Protein AF-A0A0F4NKV7-F1 (afdb_monomer)

Radius of gyration: 11.36 Å; Cα contacts (8 Å, |Δi|>4): 92; chains: 1; bounding box: 29×27×24 Å

Structure (mmCIF, N/CA/C/O backbone):
data_AF-A0A0F4NKV7-F1
#
_entry.id   AF-A0A0F4NKV7-F1
#
loop_
_atom_site.group_PDB
_atom_site.id
_atom_site.type_symbol
_atom_site.label_atom_id
_atom_site.label_alt_id
_atom_site.label_comp_id
_atom_site.label_asym_id
_atom_site.label_entity_id
_atom_site.label_seq_id
_atom_site.pdbx_PDB_ins_code
_atom_site.Cartn_x
_atom_site.Cartn_y
_atom_site.Cartn_z
_atom_site.occupancy
_atom_site.B_iso_or_equiv
_atom_site.auth_seq_id
_atom_site.auth_comp_id
_atom_site.auth_asym_id
_atom_site.auth_atom_id
_atom_site.pdbx_PDB_model_num
ATOM 1 N N . MET A 1 1 ? 18.100 14.087 2.875 1.00 49.75 1 MET A N 1
ATOM 2 C CA . MET A 1 1 ? 17.037 13.195 3.379 1.00 49.75 1 MET A CA 1
ATOM 3 C C . ME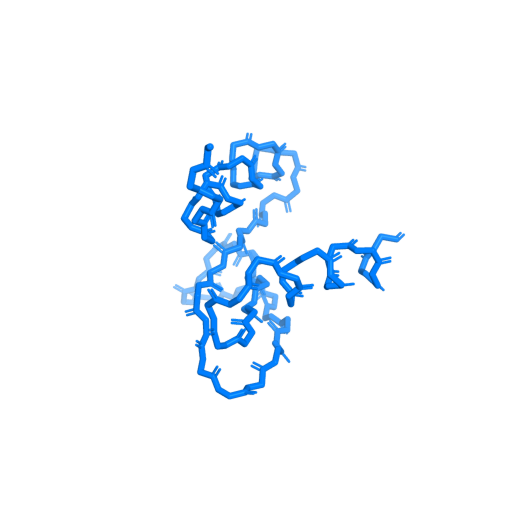T A 1 1 ? 16.787 12.156 2.307 1.00 49.75 1 MET A C 1
ATOM 5 O O . MET A 1 1 ? 16.586 12.538 1.163 1.00 49.75 1 MET A O 1
ATOM 9 N N . ASN A 1 2 ? 16.944 10.876 2.635 1.00 55.12 2 ASN A N 1
ATOM 10 C CA . ASN A 1 2 ? 16.803 9.796 1.665 1.00 55.12 2 ASN A CA 1
ATOM 11 C C . ASN A 1 2 ? 15.324 9.397 1.658 1.00 55.12 2 ASN A C 1
ATOM 13 O O . ASN A 1 2 ? 14.891 8.706 2.569 1.00 55.12 2 ASN A O 1
ATOM 17 N N . HIS A 1 3 ? 14.540 9.902 0.706 1.00 65.75 3 HIS A N 1
ATOM 18 C CA . HIS A 1 3 ? 13.116 9.576 0.611 1.00 65.75 3 HIS A CA 1
ATOM 19 C C . HIS A 1 3 ? 12.969 8.151 0.084 1.00 65.75 3 HIS A C 1
ATOM 21 O O . HIS A 1 3 ? 13.174 7.905 -1.106 1.00 65.75 3 HIS A O 1
ATOM 27 N N . GLN A 1 4 ? 12.672 7.208 0.975 1.00 76.25 4 GLN A N 1
ATOM 28 C CA . GLN A 1 4 ? 12.453 5.816 0.607 1.00 76.25 4 GLN A CA 1
ATOM 29 C C . GLN A 1 4 ? 10.952 5.570 0.472 1.00 76.25 4 GLN A C 1
ATOM 31 O O . GLN A 1 4 ? 10.141 6.099 1.227 1.00 76.25 4 GLN A O 1
ATOM 36 N N . TYR A 1 5 ? 10.553 4.729 -0.479 1.00 78.38 5 TYR A N 1
ATOM 37 C CA . TYR A 1 5 ? 9.145 4.346 -0.639 1.00 78.38 5 TYR A CA 1
ATOM 38 C C . TYR A 1 5 ? 8.567 3.678 0.624 1.00 78.38 5 TYR A C 1
ATOM 40 O O . TYR A 1 5 ? 7.360 3.691 0.841 1.00 78.38 5 TYR A O 1
ATOM 48 N N . GLN A 1 6 ? 9.429 3.108 1.471 1.00 81.88 6 GLN A N 1
ATOM 49 C CA . GLN A 1 6 ? 9.051 2.499 2.746 1.00 81.88 6 GLN A CA 1
ATOM 50 C C . GLN A 1 6 ? 8.431 3.522 3.703 1.00 81.88 6 GLN A C 1
ATOM 52 O O . GLN A 1 6 ? 7.473 3.191 4.400 1.00 81.88 6 GLN A O 1
ATOM 57 N N . ASP A 1 7 ? 8.908 4.770 3.675 1.00 84.94 7 ASP A N 1
ATOM 58 C CA . ASP A 1 7 ? 8.353 5.854 4.487 1.00 84.94 7 ASP A CA 1
ATOM 59 C C . ASP A 1 7 ? 6.908 6.153 4.063 1.00 84.94 7 ASP A C 1
ATOM 61 O O . ASP A 1 7 ? 6.028 6.318 4.906 1.00 84.94 7 ASP A O 1
ATOM 65 N N . LEU A 1 8 ? 6.629 6.142 2.752 1.00 83.81 8 LEU A N 1
ATOM 66 C CA . LEU A 1 8 ? 5.271 6.320 2.226 1.00 83.81 8 LEU A CA 1
ATOM 67 C C . LEU A 1 8 ? 4.343 5.182 2.644 1.00 83.81 8 LEU A C 1
ATOM 69 O O . LEU A 1 8 ? 3.216 5.449 3.051 1.00 83.81 8 LEU A O 1
ATOM 73 N N . ILE A 1 9 ? 4.815 3.932 2.598 1.00 88.94 9 ILE A N 1
ATOM 74 C CA . ILE A 1 9 ? 4.047 2.774 3.077 1.00 88.94 9 ILE A CA 1
ATOM 75 C C . ILE A 1 9 ? 3.684 2.953 4.553 1.00 88.94 9 ILE A C 1
ATOM 77 O O . ILE A 1 9 ? 2.527 2.771 4.930 1.00 88.94 9 ILE A O 1
ATOM 81 N N . GLN A 1 10 ? 4.651 3.331 5.392 1.00 90.19 10 GLN A N 1
ATOM 82 C CA . GLN A 1 10 ? 4.412 3.514 6.822 1.00 90.19 10 GLN A CA 1
ATOM 83 C C . GLN A 1 10 ? 3.426 4.649 7.102 1.00 90.19 10 GLN A C 1
ATOM 85 O O . GLN A 1 10 ? 2.462 4.443 7.839 1.00 90.19 10 GLN A O 1
ATOM 90 N N . ILE A 1 11 ? 3.632 5.821 6.496 1.00 90.12 11 ILE A N 1
ATOM 91 C CA . ILE A 1 11 ? 2.765 6.989 6.688 1.00 90.12 11 ILE A CA 1
ATOM 92 C C . ILE A 1 11 ? 1.346 6.685 6.200 1.00 90.12 11 ILE A C 1
ATOM 94 O O . ILE A 1 11 ? 0.381 6.949 6.921 1.00 90.12 11 ILE A O 1
ATOM 98 N N . PHE A 1 12 ? 1.206 6.088 5.013 1.00 90.44 12 PHE A N 1
ATOM 99 C CA . PHE A 1 12 ? -0.096 5.743 4.452 1.00 90.44 12 PHE A CA 1
ATOM 100 C C . PHE A 1 12 ? -0.828 4.737 5.342 1.00 90.44 12 PHE A C 1
ATOM 102 O O . PHE A 1 12 ? -1.961 4.982 5.753 1.00 90.44 12 PHE A O 1
ATOM 109 N N . ASN A 1 13 ? -0.170 3.636 5.710 1.00 92.56 13 ASN A N 1
ATOM 110 C CA . ASN A 1 13 ? -0.790 2.599 6.531 1.00 92.56 13 ASN A CA 1
ATOM 111 C C . ASN A 1 13 ? -1.158 3.125 7.917 1.00 92.56 13 ASN A C 1
ATOM 113 O O . ASN A 1 13 ? -2.216 2.786 8.432 1.00 92.56 13 ASN A O 1
ATOM 117 N N . HIS A 1 14 ? -0.336 3.989 8.512 1.00 93.38 14 HIS A N 1
ATOM 118 C CA . HIS A 1 14 ? -0.672 4.607 9.790 1.00 93.38 14 HIS A CA 1
ATOM 119 C C . HIS A 1 14 ? -1.896 5.531 9.688 1.00 93.38 14 HIS A C 1
ATOM 121 O O . HIS A 1 14 ? -2.729 5.553 10.590 1.00 93.38 14 HIS A O 1
ATOM 127 N N . THR A 1 15 ? -2.026 6.263 8.581 1.00 92.19 15 THR A N 1
ATOM 128 C CA . THR A 1 15 ? -3.071 7.283 8.404 1.00 92.19 15 THR A CA 1
ATOM 129 C C . THR A 1 15 ? -4.410 6.685 7.967 1.00 92.19 15 THR A C 1
ATOM 131 O O . THR A 1 15 ? -5.459 7.081 8.472 1.00 92.19 15 THR A O 1
ATOM 134 N N . PHE A 1 16 ? -4.399 5.727 7.037 1.00 90.25 16 PHE A N 1
ATOM 135 C CA . PHE A 1 16 ? -5.612 5.270 6.351 1.00 90.25 16 PHE A CA 1
ATOM 136 C C . PHE A 1 16 ? -6.116 3.905 6.813 1.00 90.25 16 PHE A C 1
ATOM 138 O O . PHE A 1 16 ? -7.294 3.605 6.622 1.00 90.25 16 PHE A O 1
ATOM 145 N N . PHE A 1 17 ? -5.286 3.087 7.465 1.00 92.38 17 PHE A N 1
ATOM 146 C CA . PHE A 1 17 ? -5.716 1.747 7.859 1.00 92.38 17 PHE A CA 1
ATOM 147 C C . PHE A 1 17 ? -6.846 1.781 8.895 1.00 92.38 17 PHE A C 1
ATOM 149 O O . PHE A 1 17 ? -7.833 1.071 8.738 1.00 92.38 17 PHE A O 1
ATOM 156 N N . ALA A 1 18 ? -6.750 2.638 9.915 1.00 91.44 18 ALA A N 1
ATOM 157 C CA . ALA A 1 18 ? -7.753 2.694 10.980 1.00 91.44 18 ALA A CA 1
ATOM 158 C C . ALA A 1 18 ? -9.125 3.198 10.493 1.00 91.44 18 ALA A C 1
ATOM 160 O O . ALA A 1 18 ? -10.154 2.696 10.935 1.00 91.44 18 ALA A O 1
ATOM 161 N N . SER A 1 19 ? -9.137 4.177 9.585 1.00 92.81 19 SER A N 1
ATOM 162 C CA . SER A 1 19 ? -10.370 4.837 9.131 1.00 92.81 19 SER A CA 1
ATOM 163 C C . SER A 1 19 ? -10.987 4.187 7.892 1.00 92.81 19 SER A C 1
ATOM 165 O O . SER A 1 19 ? -12.205 4.192 7.749 1.00 92.81 19 SER A O 1
ATOM 167 N N . TYR A 1 20 ? -10.160 3.638 6.997 1.00 90.56 20 TYR A N 1
ATOM 168 C CA . TYR A 1 20 ? -10.592 3.148 5.682 1.00 90.56 20 TYR A CA 1
ATOM 169 C C . TYR A 1 20 ? -10.289 1.668 5.452 1.00 90.56 20 TYR A C 1
ATOM 171 O O . TYR A 1 20 ? -10.654 1.137 4.409 1.00 90.56 20 TYR A O 1
ATOM 179 N N . ASN A 1 21 ? -9.630 0.994 6.402 1.00 94.31 21 ASN A N 1
ATOM 180 C CA . ASN A 1 21 ? -9.214 -0.400 6.266 1.00 94.31 21 ASN A CA 1
ATOM 181 C C . ASN A 1 21 ? -8.395 -0.648 4.982 1.00 94.31 21 ASN A C 1
ATOM 183 O O . ASN A 1 21 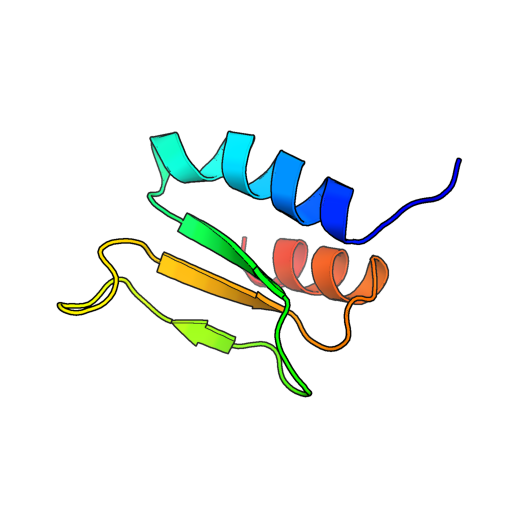? -8.529 -1.683 4.332 1.00 94.31 21 ASN A O 1
ATOM 187 N N . THR A 1 22 ? -7.558 0.327 4.611 1.00 92.94 22 THR A N 1
ATOM 188 C CA . THR A 1 22 ? -6.758 0.308 3.379 1.00 92.94 22 THR A CA 1
ATOM 189 C C . THR A 1 22 ? -5.275 0.354 3.705 1.00 92.94 22 THR A C 1
ATOM 191 O O . THR A 1 22 ? -4.844 1.135 4.557 1.00 92.94 22 THR A O 1
ATOM 194 N N . LYS A 1 23 ? -4.485 -0.462 3.006 1.00 93.25 23 LYS A N 1
ATOM 195 C CA . LYS A 1 23 ? -3.026 -0.471 3.082 1.00 93.25 23 LYS A CA 1
ATOM 196 C C . LYS A 1 23 ? -2.387 -0.209 1.725 1.00 93.25 23 LYS A C 1
ATOM 198 O O . LYS A 1 23 ? -2.897 -0.641 0.696 1.00 93.25 23 LYS A O 1
ATOM 203 N N . LEU A 1 24 ? -1.242 0.457 1.758 1.00 90.62 24 LEU A N 1
ATOM 204 C CA . LEU A 1 24 ? -0.311 0.600 0.653 1.00 90.62 24 LEU A CA 1
ATOM 205 C C . LEU A 1 24 ? 0.723 -0.531 0.725 1.00 90.62 24 LEU A C 1
ATOM 207 O O . LEU A 1 24 ? 1.356 -0.736 1.765 1.00 90.62 24 LEU A O 1
ATOM 211 N N . GLU A 1 25 ? 0.895 -1.255 -0.374 1.00 89.44 25 GLU A N 1
ATOM 212 C CA . GLU A 1 25 ? 1.827 -2.377 -0.502 1.00 89.44 25 GLU A CA 1
ATOM 213 C C . GLU A 1 25 ? 2.738 -2.185 -1.725 1.00 89.44 25 GLU A C 1
ATOM 215 O O . GLU A 1 25 ? 2.341 -1.604 -2.737 1.00 89.44 25 GLU A O 1
ATOM 220 N N . LEU A 1 26 ? 3.986 -2.654 -1.628 1.00 87.00 26 LEU A N 1
ATOM 221 C CA . LEU A 1 26 ? 4.928 -2.611 -2.747 1.00 87.00 26 LEU A CA 1
ATOM 222 C C . LEU A 1 26 ? 4.568 -3.693 -3.771 1.00 87.00 26 LEU A C 1
ATOM 224 O O . LEU A 1 26 ? 4.545 -4.877 -3.439 1.00 87.00 26 LEU A O 1
ATOM 228 N N . GLY A 1 27 ? 4.334 -3.274 -5.012 1.00 83.81 27 GLY A N 1
ATOM 229 C CA . GLY A 1 27 ? 3.998 -4.139 -6.135 1.00 83.81 27 GLY A CA 1
ATOM 230 C C . GLY A 1 27 ? 5.121 -4.389 -7.126 1.00 83.81 27 GLY A C 1
ATOM 231 O O . GLY A 1 27 ? 6.255 -3.934 -6.967 1.00 83.81 27 GLY A O 1
ATOM 232 N N . GLY A 1 28 ? 4.752 -5.114 -8.183 1.00 76.31 28 GLY A N 1
ATOM 233 C CA . GLY A 1 28 ? 5.593 -5.373 -9.347 1.00 76.31 28 GLY A CA 1
ATOM 234 C C . GLY A 1 28 ? 5.547 -4.228 -10.360 1.00 76.31 28 GLY A C 1
ATOM 235 O O . GLY A 1 28 ? 5.853 -3.078 -10.040 1.00 76.31 28 GLY A O 1
ATOM 236 N N . ASP A 1 29 ? 5.196 -4.553 -11.602 1.00 74.50 29 ASP A N 1
ATOM 237 C CA . ASP A 1 29 ? 5.288 -3.616 -1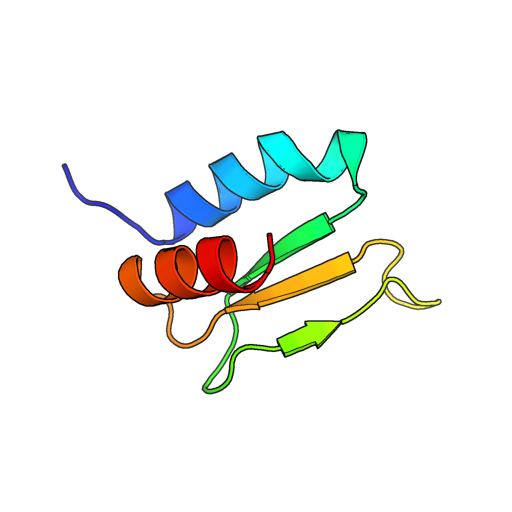2.724 1.00 74.50 29 ASP A CA 1
ATOM 238 C C . ASP A 1 29 ? 4.076 -2.692 -12.899 1.00 74.50 29 ASP A C 1
ATOM 240 O O . ASP A 1 29 ? 4.237 -1.616 -13.472 1.00 74.50 29 ASP A O 1
ATOM 244 N N . GLU A 1 30 ? 2.901 -3.058 -12.381 1.00 76.81 30 GLU A N 1
ATOM 245 C CA . GLU A 1 30 ? 1.664 -2.286 -12.558 1.00 76.81 30 GLU A CA 1
ATOM 246 C C . GLU A 1 30 ? 1.028 -1.897 -11.214 1.00 76.81 30 GLU A C 1
ATOM 248 O O . GLU A 1 30 ? 1.070 -2.690 -10.264 1.00 76.81 30 GLU A O 1
ATOM 253 N N . PRO A 1 31 ? 0.454 -0.682 -11.109 1.00 83.12 31 PRO A N 1
ATOM 254 C CA . PRO A 1 31 ? -0.342 -0.287 -9.960 1.00 83.12 31 PRO A CA 1
ATOM 255 C C . PRO A 1 31 ? -1.710 -0.983 -9.993 1.00 83.12 31 PRO A C 1
ATOM 257 O O . PRO A 1 31 ? -2.353 -1.059 -11.040 1.00 83.12 31 PRO A O 1
ATOM 260 N N . ILE A 1 32 ? -2.159 -1.514 -8.854 1.00 85.75 32 ILE A N 1
ATOM 261 C CA . ILE A 1 32 ? -3.401 -2.293 -8.758 1.00 85.75 32 ILE A CA 1
ATOM 262 C C . ILE A 1 32 ? -4.122 -1.966 -7.452 1.00 85.75 32 ILE A C 1
ATOM 264 O O . ILE A 1 32 ? -3.528 -2.007 -6.375 1.00 85.75 32 ILE A O 1
ATOM 268 N N . TYR A 1 33 ? -5.428 -1.718 -7.535 1.00 87.44 33 TYR A N 1
ATOM 269 C CA . TYR A 1 33 ? -6.306 -1.706 -6.369 1.00 87.44 33 TYR A CA 1
ATOM 270 C C . TYR A 1 33 ? -7.000 -3.061 -6.209 1.00 87.44 33 TYR A C 1
ATOM 272 O O . TYR A 1 33 ? -7.703 -3.514 -7.112 1.00 87.44 33 TYR A O 1
ATOM 280 N N . LEU A 1 34 ? -6.827 -3.696 -5.050 1.00 88.81 34 LEU A N 1
ATOM 281 C CA . LEU A 1 34 ? -7.522 -4.924 -4.675 1.00 88.81 34 LEU A CA 1
ATOM 282 C C . LEU A 1 34 ? -8.428 -4.643 -3.471 1.00 88.81 34 LEU A C 1
ATOM 284 O O . LEU A 1 34 ? -7.925 -4.253 -2.413 1.00 88.81 34 LEU A O 1
ATOM 288 N N . PRO A 1 35 ? -9.752 -4.834 -3.584 1.00 91.38 35 PRO A N 1
ATOM 289 C CA . PRO A 1 35 ? -10.636 -4.686 -2.440 1.00 91.38 35 PRO A CA 1
ATOM 290 C C . PRO A 1 35 ? -10.392 -5.789 -1.401 1.00 91.38 35 PRO A C 1
ATOM 292 O O . PRO A 1 35 ? -9.798 -6.824 -1.703 1.00 91.38 35 PRO A O 1
ATOM 295 N N . ALA A 1 36 ? -10.862 -5.557 -0.173 1.00 93.25 36 ALA A N 1
ATOM 296 C CA . ALA A 1 36 ? -10.887 -6.592 0.849 1.00 93.25 36 ALA A CA 1
ATOM 297 C C . ALA A 1 36 ? -11.720 -7.793 0.370 1.00 93.25 36 ALA A C 1
ATOM 299 O O . ALA A 1 36 ? -12.803 -7.622 -0.194 1.00 93.25 36 ALA A O 1
ATOM 300 N N . ASP A 1 37 ? -11.210 -8.994 0.615 1.00 92.12 37 ASP A N 1
ATOM 301 C CA . ASP A 1 37 ? -11.821 -10.265 0.240 1.00 92.12 37 ASP A CA 1
ATOM 302 C C . ASP A 1 37 ? -11.666 -11.303 1.368 1.00 92.12 37 ASP A C 1
ATOM 304 O O . ASP A 1 37 ? -11.187 -11.001 2.464 1.00 92.12 37 ASP A O 1
ATOM 308 N N . GLU A 1 38 ? -12.097 -12.540 1.116 1.00 92.62 38 GLU A N 1
ATOM 309 C CA . GLU A 1 38 ? -12.041 -13.635 2.095 1.00 92.62 38 GLU A CA 1
ATOM 310 C C . GLU A 1 38 ? -10.608 -14.007 2.521 1.00 92.62 38 GLU A C 1
ATOM 312 O O . GLU A 1 38 ? -10.405 -14.521 3.619 1.00 92.62 38 GLU A O 1
ATOM 317 N N . ASN A 1 39 ? -9.608 -13.728 1.680 1.00 91.88 39 ASN A N 1
ATOM 318 C CA . ASN A 1 39 ? -8.200 -14.012 1.955 1.00 91.88 39 ASN A CA 1
ATOM 319 C C . ASN A 1 39 ? -7.495 -12.818 2.612 1.00 91.88 39 ASN A C 1
ATOM 321 O O . ASN A 1 39 ? -6.569 -13.000 3.400 1.00 91.88 39 ASN A O 1
ATOM 325 N N . THR A 1 40 ? -7.899 -11.591 2.274 1.00 91.50 40 THR A N 1
ATOM 326 C CA . THR A 1 40 ? -7.328 -10.350 2.806 1.00 91.50 40 THR A CA 1
ATOM 327 C C . THR A 1 40 ? -8.428 -9.420 3.297 1.00 91.50 40 THR A C 1
ATOM 329 O O . THR A 1 40 ? -9.088 -8.747 2.513 1.00 91.50 40 THR A O 1
ATOM 332 N N . LEU A 1 41 ? -8.558 -9.300 4.619 1.00 93.69 41 LEU A N 1
ATOM 333 C CA . LEU A 1 41 ? -9.611 -8.515 5.281 1.00 93.69 41 LEU A CA 1
ATOM 334 C C . LEU A 1 41 ? -9.451 -6.987 5.160 1.00 93.69 41 LEU A C 1
ATOM 336 O O . LEU A 1 41 ? -10.114 -6.255 5.889 1.00 93.69 41 LEU A O 1
ATOM 340 N N . TYR A 1 42 ? -8.563 -6.491 4.300 1.00 92.94 42 TYR A N 1
ATOM 341 C CA . TYR A 1 42 ? -8.290 -5.069 4.104 1.00 92.94 42 TYR A CA 1
ATOM 342 C C . TYR A 1 42 ? -8.053 -4.757 2.625 1.00 92.94 42 TYR A C 1
ATOM 344 O O . TYR A 1 42 ? -7.561 -5.593 1.867 1.00 92.94 42 TYR A O 1
ATOM 352 N N . HIS A 1 43 ? -8.398 -3.540 2.213 1.00 92.06 43 HIS A N 1
ATOM 353 C CA . HIS A 1 43 ? -8.167 -3.059 0.856 1.00 92.06 43 HIS A CA 1
ATOM 354 C C . HIS A 1 43 ? -6.671 -2.824 0.635 1.00 92.06 43 HIS A C 1
ATOM 356 O O . HIS A 1 43 ? -5.972 -2.322 1.517 1.00 92.06 43 HIS A O 1
ATOM 362 N N . ARG A 1 44 ? -6.168 -3.159 -0.549 1.00 92.19 44 ARG A N 1
ATOM 363 C CA . ARG A 1 44 ? -4.760 -3.011 -0.920 1.00 92.19 44 ARG A CA 1
ATOM 364 C C . ARG A 1 44 ? -4.630 -2.088 -2.113 1.00 92.19 44 ARG A C 1
ATOM 366 O O . ARG A 1 44 ? -5.220 -2.336 -3.159 1.00 92.19 44 ARG A O 1
ATOM 373 N N . ILE A 1 45 ? -3.814 -1.058 -1.958 1.00 90.12 45 ILE A N 1
ATOM 374 C CA . ILE A 1 45 ? -3.285 -0.269 -3.063 1.00 90.12 45 ILE A CA 1
ATOM 375 C C . ILE A 1 45 ? -1.858 -0.755 -3.279 1.00 90.12 45 ILE A C 1
ATOM 377 O O . ILE A 1 45 ? -0.987 -0.577 -2.430 1.00 90.12 45 ILE A O 1
ATOM 381 N N . ILE A 1 46 ? -1.632 -1.419 -4.400 1.00 88.12 46 ILE A N 1
ATOM 382 C CA . ILE A 1 46 ? -0.337 -1.947 -4.801 1.00 88.12 46 ILE A CA 1
ATOM 383 C C . ILE A 1 46 ? 0.265 -0.933 -5.768 1.00 88.12 46 ILE A C 1
ATOM 385 O O . ILE A 1 46 ? -0.326 -0.679 -6.810 1.00 88.12 46 ILE A O 1
ATOM 389 N N . PHE A 1 47 ? 1.413 -0.337 -5.442 1.00 82.56 47 PHE A N 1
ATOM 390 C CA . PHE A 1 47 ? 2.076 0.629 -6.330 1.00 82.56 47 PHE A CA 1
ATOM 391 C C . PHE A 1 47 ? 3.290 0.009 -7.029 1.00 82.56 47 PHE A C 1
ATOM 393 O O . PHE A 1 47 ? 4.013 -0.806 -6.450 1.00 82.56 47 PHE A O 1
ATOM 400 N N . ALA A 1 48 ? 3.533 0.417 -8.274 1.00 81.50 48 ALA A N 1
ATOM 401 C CA . ALA A 1 48 ? 4.590 -0.151 -9.098 1.00 81.50 48 ALA A CA 1
ATOM 402 C C . ALA A 1 48 ? 6.001 0.341 -8.717 1.00 81.50 48 ALA A C 1
ATOM 404 O O . ALA A 1 48 ? 6.227 1.501 -8.356 1.00 81.50 48 ALA A O 1
ATOM 405 N N . ARG A 1 49 ? 6.979 -0.558 -8.878 1.00 68.25 49 ARG A N 1
ATOM 406 C CA . ARG A 1 49 ? 8.429 -0.289 -8.975 1.00 68.25 49 ARG A CA 1
ATOM 407 C C . ARG A 1 49 ? 9.121 0.455 -7.824 1.00 68.25 49 ARG A C 1
ATOM 409 O O . ARG A 1 49 ? 10.262 0.875 -7.993 1.00 68.25 49 ARG A O 1
ATOM 416 N N . GLY A 1 50 ? 8.519 0.600 -6.644 1.00 60.62 50 GLY A N 1
ATOM 417 C CA . GLY A 1 50 ? 9.244 1.120 -5.471 1.00 60.62 50 GLY A CA 1
ATOM 418 C C . GLY A 1 50 ? 9.732 2.569 -5.607 1.00 60.62 50 GLY A C 1
ATOM 419 O O . GLY A 1 50 ? 10.600 3.001 -4.852 1.00 60.62 50 GLY A O 1
ATOM 420 N N . PHE A 1 51 ? 9.201 3.341 -6.560 1.00 59.75 51 PHE A N 1
ATOM 421 C CA . PHE A 1 51 ? 9.562 4.747 -6.732 1.00 59.75 51 PHE A CA 1
ATOM 422 C C . PHE A 1 51 ? 8.627 5.642 -5.919 1.00 59.75 51 PHE A C 1
ATOM 424 O O . PHE A 1 51 ? 7.408 5.590 -6.071 1.00 59.75 51 PHE A O 1
ATOM 431 N N . TYR A 1 52 ? 9.208 6.539 -5.119 1.00 58.56 52 TYR A N 1
ATOM 432 C CA . TYR A 1 52 ? 8.480 7.536 -4.321 1.00 58.56 52 TYR A CA 1
ATOM 433 C C . TYR A 1 52 ? 7.508 8.381 -5.171 1.00 58.56 52 TYR A C 1
ATOM 435 O O . TYR A 1 52 ? 6.384 8.656 -4.761 1.00 58.56 52 TYR A O 1
ATOM 443 N N . ALA A 1 53 ? 7.917 8.736 -6.394 1.00 60.84 53 ALA A N 1
ATOM 444 C CA . ALA A 1 53 ? 7.080 9.475 -7.339 1.00 60.84 53 ALA A CA 1
ATOM 445 C C . ALA A 1 53 ? 5.875 8.662 -7.847 1.00 60.84 53 ALA A C 1
ATOM 447 O O . ALA A 1 53 ? 4.816 9.234 -8.079 1.00 60.84 53 ALA A O 1
ATOM 448 N N . SER A 1 54 ? 6.005 7.338 -7.989 1.00 58.72 54 SER A N 1
A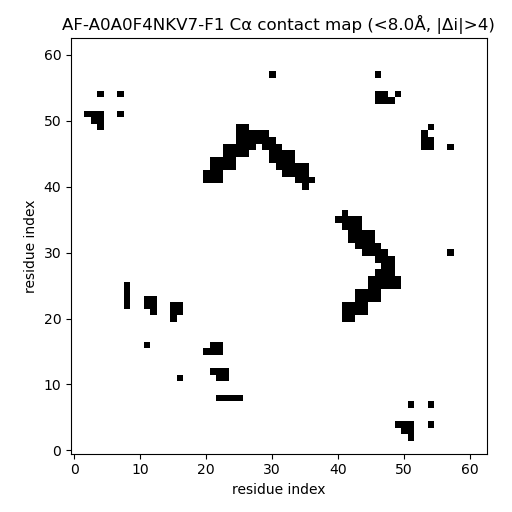TOM 449 C CA . SER A 1 54 ? 4.884 6.478 -8.393 1.00 58.72 54 SER A CA 1
ATOM 450 C C . SER A 1 54 ? 3.833 6.405 -7.291 1.00 58.72 54 SER A C 1
ATOM 452 O O . SER A 1 5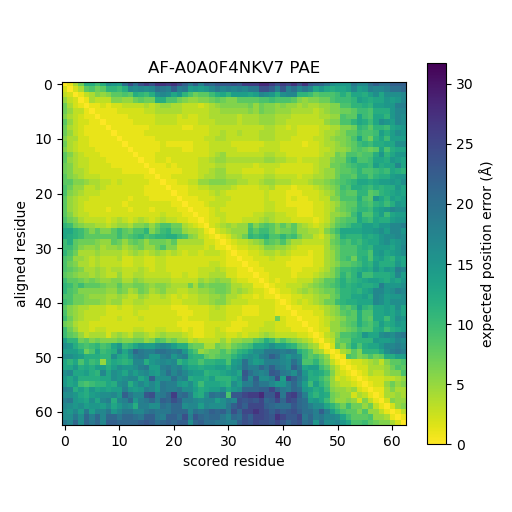4 ? 2.650 6.553 -7.564 1.00 58.72 54 SER A O 1
ATOM 454 N N . ALA A 1 55 ? 4.262 6.253 -6.036 1.00 60.47 55 ALA A N 1
ATOM 455 C CA . ALA A 1 55 ? 3.352 6.239 -4.895 1.00 60.47 55 ALA A CA 1
ATOM 456 C C . ALA A 1 55 ? 2.633 7.592 -4.698 1.00 60.47 55 ALA A C 1
ATOM 458 O O . ALA A 1 55 ? 1.446 7.611 -4.388 1.00 60.47 55 ALA A O 1
ATOM 459 N N . MET A 1 56 ? 3.309 8.723 -4.937 1.00 62.81 56 MET A N 1
ATOM 460 C CA . MET A 1 56 ? 2.669 10.049 -4.930 1.00 62.81 56 MET A CA 1
ATOM 461 C C . MET A 1 56 ? 1.644 10.236 -6.060 1.00 62.81 56 MET A C 1
ATOM 463 O O . MET A 1 56 ? 0.584 10.806 -5.811 1.00 62.81 56 MET A O 1
ATOM 467 N N . HIS A 1 57 ? 1.926 9.757 -7.279 1.00 59.75 57 HIS A N 1
ATOM 468 C CA . HIS A 1 57 ? 0.954 9.810 -8.377 1.00 59.75 57 HIS A CA 1
ATOM 469 C C . HIS A 1 57 ? -0.321 9.018 -8.052 1.00 59.75 57 HIS A C 1
ATOM 471 O O . HIS A 1 57 ? -1.416 9.539 -8.250 1.00 59.75 57 HIS A O 1
ATOM 477 N N . GLU A 1 58 ? -0.192 7.813 -7.490 1.00 57.38 58 GLU A N 1
ATOM 478 C CA . GLU A 1 58 ? -1.346 6.965 -7.156 1.00 57.38 58 GLU A CA 1
ATOM 479 C C . GLU A 1 58 ? -2.205 7.530 -6.012 1.00 57.38 58 GLU A C 1
ATOM 481 O O . GLU A 1 58 ? -3.433 7.458 -6.076 1.00 57.38 58 GLU A O 1
ATOM 486 N N . ILE A 1 59 ? -1.593 8.155 -4.994 1.00 60.53 59 ILE A N 1
ATOM 487 C CA . ILE A 1 59 ? -2.335 8.823 -3.905 1.00 60.53 59 ILE A CA 1
ATOM 488 C C . ILE A 1 59 ? -3.194 9.973 -4.448 1.00 60.53 59 ILE A C 1
ATOM 490 O O . ILE A 1 59 ? -4.316 10.158 -3.990 1.00 60.53 59 ILE A O 1
ATOM 494 N N . HIS A 1 60 ? -2.693 10.741 -5.418 1.00 60.22 60 HIS A N 1
ATOM 495 C CA . HIS A 1 60 ? -3.453 11.847 -6.008 1.00 60.22 60 HIS A CA 1
ATOM 496 C C 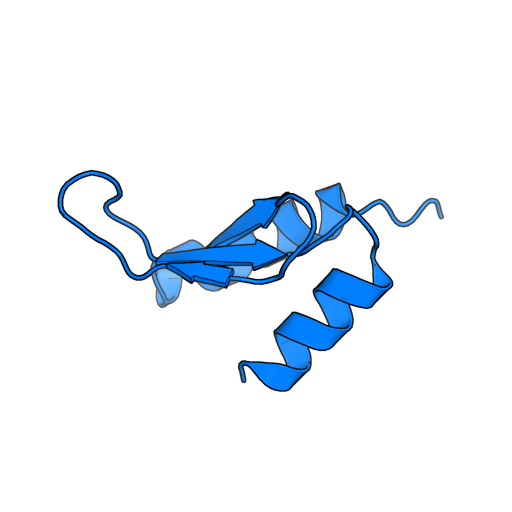. HIS A 1 60 ? -4.527 11.363 -6.994 1.00 60.22 60 HIS A C 1
ATOM 498 O O . HIS A 1 60 ? -5.569 11.994 -7.105 1.00 60.22 60 HIS A O 1
ATOM 504 N N . ALA A 1 61 ? -4.300 10.255 -7.701 1.00 56.75 61 ALA A 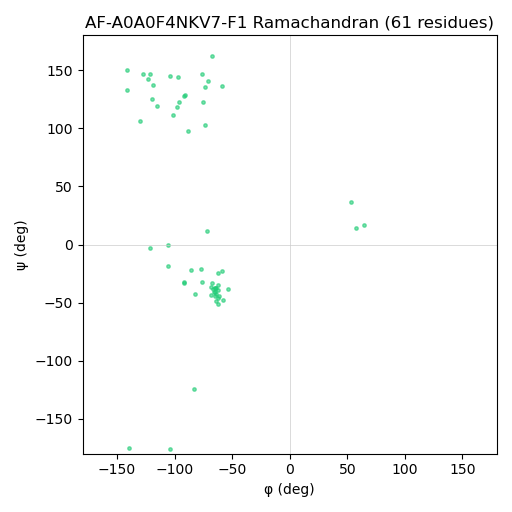N 1
ATOM 505 C CA . ALA A 1 61 ? -5.268 9.726 -8.662 1.00 56.75 61 ALA A CA 1
ATOM 506 C C . ALA A 1 61 ? -6.452 8.987 -8.009 1.00 56.75 61 ALA A C 1
ATOM 508 O O . ALA A 1 61 ? -7.490 8.822 -8.648 1.00 56.75 61 ALA A O 1
ATOM 509 N N . SER A 1 62 ? -6.291 8.533 -6.761 1.00 54.00 62 SER A N 1
ATOM 510 C CA . SER A 1 62 ? -7.264 7.681 -6.058 1.00 54.00 62 SER A CA 1
ATOM 511 C C . SER A 1 62 ? -8.078 8.400 -4.967 1.00 54.00 62 SER A C 1
ATOM 513 O O . SER A 1 62 ? -8.900 7.753 -4.314 1.00 54.00 62 SER A O 1
ATOM 515 N N . LEU A 1 63 ? -7.837 9.698 -4.741 1.00 53.09 63 LEU A N 1
ATOM 516 C CA . LEU A 1 63 ? -8.613 10.584 -3.856 1.00 53.09 63 LEU A CA 1
ATOM 517 C C . LEU A 1 63 ? -9.545 11.477 -4.681 1.00 53.09 63 LEU A C 1
ATOM 519 O O . LEU A 1 63 ? -10.682 11.704 -4.212 1.00 53.09 63 LEU A O 1
#

Mean predicted aligned error: 7.7 Å

Organism: NCBI:txid579748

pLDDT: mean 79.89, std 14.15, range [49.75, 94.31]

Secondary structure (DSSP, 8-state):
----HHHHHHHHHHHHHHHH-EEEEE-SSS-EEE---SS-SSEEEEESTT-HHHHHHHHHH--

Sequence (63 aa):
MNHQYQDLIQIFNHTFFASYNTKLELGGDEPIYLPADENTLYHRIIFARGFYASAMHEIHASL

Foldseek 3Di:
DDDWLVVVQVVCCVPQCVPPQEGEDEDEADWDWDQADPVHNGIYTYFYDRDPVRSVVCVVVPD

Nearest PDB structures (foldseek):
  3wtr-assembly1_A  TM=9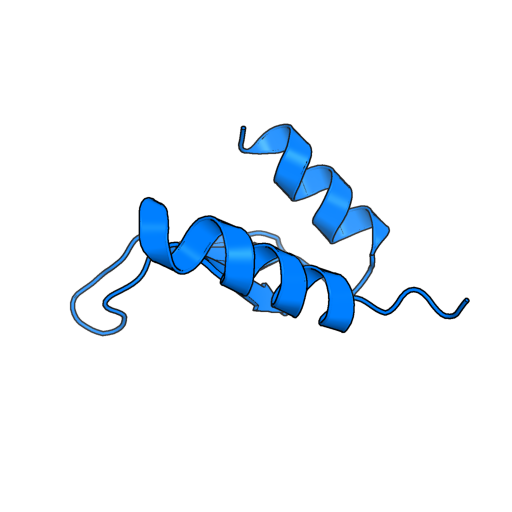.743E-01  e=3.444E-07  Escherichia coli KTE5
  4pdn-assembly1_A  TM=9.727E-01  e=4.512E-07  Escherichia coli KTE5
  7z6s-assembly1_E  TM=5.426E-01  e=1.281E+00  Homo sapiens
  4b2t-assembly1_d  TM=3.437E-01  e=9.140E-01  Bos taurus
  4b2t-assembly1_e  TM=4.117E-01  e=3.083E+00  Bos taurus

Solvent-accessible surface area (backbone atoms only — not comparable to full-atom values): 3635 Å² total; per-residue (Å²): 132,87,85,51,40,63,57,54,34,52,53,44,32,69,66,35,28,85,82,66,42,32,37,54,44,88,37,58,88,57,66,45,80,42,73,53,46,98,90,39,91,41,26,37,41,26,33,30,69,65,40,52,68,49,50,53,50,52,57,64,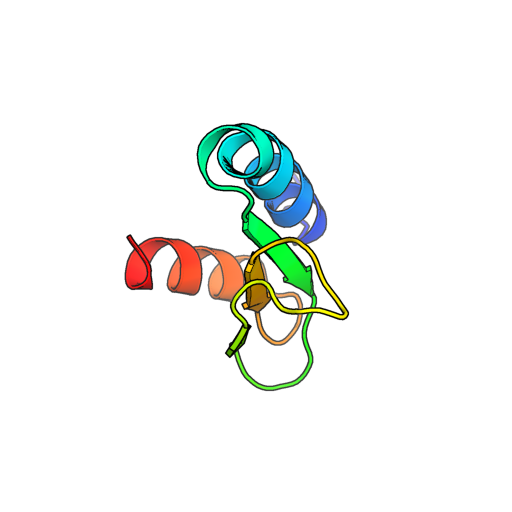74,74,108

InterPro domains:
  IPR007411 Elongation factor P hydroxylase [PF04315] (11-59)